Protein AF-B0D908-F1 (afdb_monomer_lite)

Sequence (63 aa):
MLKRSDTTNNLEPLIREGVSRIERKSEHDEIHEISGPVIDDDCKYICNTCNKSLDTLQSPSAN

Foldseek 3Di:
DDACVNCVPPLVLLVDPPSAWDDDPDPPDDIDGDPGDDDDNVPPDDDPVVVVVVVVVPDDDDD

Secondary structure (DSSP, 8-state):
---GGGTTTTSGGGTSTTTSBPPPSSTTSPP-B-------TT-----HHHHHHHHHTT-----

Radius of gyration: 17.73 Å; chains: 1; bounding box: 55×37×24 Å

pLDDT: mean 72.71, std 14.48, range [38.97, 96.12]

Structure (mmCIF, N/CA/C/O backbone):
data_AF-B0D908-F1
#
_entry.id   AF-B0D908-F1
#
loop_
_atom_site.group_PDB
_atom_site.id
_atom_site.type_symbol
_atom_site.label_atom_id
_atom_site.label_alt_id
_atom_site.label_comp_id
_atom_site.label_asym_id
_atom_site.label_entity_id
_atom_site.label_seq_id
_atom_site.pdbx_PDB_ins_code
_atom_site.Cartn_x
_atom_site.Cartn_y
_atom_site.Cartn_z
_atom_site.occupancy
_atom_site.B_iso_or_equiv
_atom_site.auth_seq_id
_atom_site.auth_comp_id
_atom_site.auth_asym_id
_atom_site.auth_atom_id
_atom_site.pdbx_PDB_model_num
ATOM 1 N N . MET A 1 1 ? 20.349 -0.655 -2.302 1.00 44.25 1 MET A N 1
ATOM 2 C CA . MET A 1 1 ? 19.190 -0.814 -3.204 1.00 44.25 1 MET A CA 1
ATOM 3 C C . MET A 1 1 ? 18.576 -2.166 -2.898 1.00 44.25 1 MET A C 1
ATOM 5 O O . MET A 1 1 ? 19.197 -3.165 -3.234 1.00 44.25 1 MET A O 1
ATOM 9 N N . LEU A 1 2 ? 17.456 -2.198 -2.167 1.00 45.41 2 LEU A N 1
ATOM 10 C CA . LEU A 1 2 ? 16.703 -3.438 -1.951 1.00 45.41 2 LEU A CA 1
ATOM 11 C C . LEU A 1 2 ? 16.105 -3.862 -3.293 1.00 45.41 2 LEU A C 1
ATOM 13 O O . LEU A 1 2 ? 15.412 -3.064 -3.923 1.00 45.41 2 LEU A O 1
ATOM 17 N N . LYS A 1 3 ? 16.395 -5.079 -3.750 1.00 47.56 3 LYS A N 1
ATOM 18 C CA . LYS A 1 3 ? 15.762 -5.626 -4.952 1.00 47.56 3 LYS A CA 1
ATOM 19 C C . LYS A 1 3 ? 14.428 -6.256 -4.559 1.00 47.56 3 LYS A C 1
ATOM 21 O O . LYS A 1 3 ? 14.311 -6.822 -3.479 1.00 47.56 3 LYS A O 1
ATOM 26 N N . ARG A 1 4 ? 13.433 -6.231 -5.453 1.00 51.09 4 ARG A N 1
ATOM 27 C CA . ARG A 1 4 ? 12.131 -6.905 -5.260 1.00 51.09 4 ARG A CA 1
ATOM 28 C C . ARG A 1 4 ? 12.285 -8.397 -4.924 1.00 51.09 4 ARG A C 1
ATOM 30 O O . ARG A 1 4 ? 11.479 -8.936 -4.177 1.00 51.09 4 ARG A O 1
ATOM 37 N N . SER A 1 5 ? 13.360 -9.038 -5.400 1.00 55.50 5 SER A N 1
ATOM 38 C CA . SER A 1 5 ? 13.754 -10.406 -5.028 1.00 55.50 5 SER A CA 1
ATOM 39 C C . SER A 1 5 ? 14.001 -10.594 -3.529 1.00 55.50 5 SER A C 1
ATOM 41 O O . SER A 1 5 ? 13.766 -11.684 -3.024 1.00 55.50 5 SER A O 1
ATOM 43 N N . ASP A 1 6 ? 14.418 -9.545 -2.819 1.00 55.56 6 ASP A N 1
ATOM 44 C CA . ASP A 1 6 ? 14.821 -9.595 -1.410 1.00 55.56 6 ASP A CA 1
ATOM 45 C C . ASP A 1 6 ? 13.612 -9.488 -0.454 1.00 55.56 6 ASP A C 1
ATOM 47 O O . ASP A 1 6 ? 13.727 -9.781 0.734 1.00 55.56 6 ASP A O 1
ATOM 51 N N . THR A 1 7 ? 12.438 -9.093 -0.965 1.00 56.66 7 THR A N 1
ATOM 52 C CA . THR A 1 7 ? 11.182 -8.895 -0.210 1.00 56.66 7 THR A CA 1
ATOM 53 C C . THR A 1 7 ? 10.039 -9.812 -0.648 1.00 56.66 7 THR A C 1
ATOM 55 O O . THR A 1 7 ? 8.942 -9.725 -0.088 1.00 56.66 7 THR A O 1
ATOM 58 N N . THR A 1 8 ? 10.298 -10.705 -1.608 1.00 56.03 8 THR A N 1
ATOM 59 C CA . THR A 1 8 ? 9.296 -11.524 -2.317 1.00 56.03 8 THR A CA 1
ATOM 60 C C . THR A 1 8 ? 8.316 -12.269 -1.409 1.00 56.03 8 THR A C 1
ATOM 62 O O . THR A 1 8 ? 7.167 -12.410 -1.796 1.00 56.03 8 THR A O 1
ATOM 65 N N . ASN A 1 9 ? 8.700 -12.658 -0.190 1.00 59.75 9 ASN A N 1
ATOM 66 C CA . ASN A 1 9 ? 7.812 -13.419 0.699 1.00 59.75 9 ASN A CA 1
ATOM 67 C C . ASN A 1 9 ? 7.066 -12.582 1.752 1.00 59.75 9 ASN A C 1
ATOM 69 O O . ASN A 1 9 ? 5.985 -12.970 2.185 1.00 59.75 9 ASN A O 1
ATOM 73 N N . ASN A 1 10 ? 7.616 -11.445 2.191 1.00 69.81 10 ASN A N 1
ATOM 74 C CA . ASN A 1 10 ? 7.069 -10.721 3.351 1.00 69.81 10 ASN A CA 1
ATOM 75 C C . ASN A 1 10 ? 6.027 -9.663 2.972 1.00 69.81 10 ASN A C 1
ATOM 77 O O . ASN A 1 10 ? 5.245 -9.246 3.822 1.00 69.81 10 ASN A O 1
ATOM 81 N N . LEU A 1 11 ? 6.017 -9.217 1.713 1.00 70.25 11 LEU A N 1
ATOM 82 C CA . LEU A 1 11 ? 5.082 -8.197 1.225 1.00 70.25 11 LEU A CA 1
ATOM 83 C C . LEU A 1 11 ? 3.904 -8.787 0.448 1.00 70.25 11 LEU A C 1
ATOM 85 O O . LEU A 1 11 ? 2.947 -8.077 0.158 1.00 70.25 11 LEU A O 1
ATOM 89 N N . GLU A 1 12 ? 3.939 -10.085 0.153 1.00 74.50 12 GLU A N 1
ATOM 90 C CA . GLU A 1 12 ? 2.849 -10.774 -0.532 1.00 74.50 12 GLU A CA 1
ATOM 91 C C . GLU A 1 12 ? 1.481 -10.655 0.174 1.00 74.50 12 GLU A C 1
ATOM 93 O O . GLU A 1 12 ? 0.476 -10.484 -0.519 1.00 74.50 12 GLU A O 1
ATOM 98 N N . PRO A 1 13 ? 1.396 -10.632 1.522 1.00 76.00 13 PRO A N 1
ATOM 99 C CA . PRO A 1 13 ? 0.136 -10.370 2.217 1.00 76.00 13 PRO A CA 1
ATOM 100 C C . PRO A 1 13 ? -0.517 -9.020 1.889 1.00 76.00 13 PRO A C 1
ATOM 102 O O . PRO A 1 13 ? -1.718 -8.880 2.077 1.00 76.00 13 PRO A O 1
ATOM 105 N N . LEU A 1 14 ? 0.246 -8.031 1.409 1.00 70.62 14 LEU A N 1
ATOM 106 C CA . LEU A 1 14 ? -0.254 -6.680 1.118 1.00 70.62 14 LEU A CA 1
ATOM 107 C C . LEU A 1 14 ? -0.908 -6.556 -0.266 1.00 70.62 14 LEU A C 1
ATOM 109 O O . LEU A 1 14 ? -1.493 -5.518 -0.566 1.00 70.62 14 LEU A O 1
ATOM 113 N N . ILE A 1 15 ? -0.777 -7.583 -1.111 1.00 71.62 15 ILE A N 1
ATOM 114 C CA . ILE A 1 15 ? -1.328 -7.618 -2.476 1.00 71.62 15 ILE A CA 1
ATOM 115 C C . ILE A 1 15 ? -2.264 -8.813 -2.710 1.00 71.62 15 ILE A C 1
ATOM 117 O O . ILE A 1 15 ? -2.833 -8.942 -3.792 1.00 71.62 15 ILE A O 1
ATOM 121 N N . ARG A 1 16 ? -2.408 -9.711 -1.725 1.00 75.75 16 ARG A N 1
ATOM 122 C CA . ARG A 1 16 ? -3.237 -10.914 -1.836 1.00 75.75 16 ARG A CA 1
ATOM 123 C C . ARG A 1 16 ? -4.682 -10.602 -1.449 1.00 75.75 16 ARG A C 1
ATOM 125 O O . ARG A 1 16 ? -4.954 -10.152 -0.339 1.00 75.75 16 ARG A O 1
ATOM 132 N N . GLU A 1 17 ? -5.603 -10.909 -2.357 1.00 78.69 17 GLU A N 1
ATOM 133 C CA . GLU A 1 17 ? -7.037 -10.700 -2.154 1.00 78.69 17 GLU A CA 1
ATOM 134 C C . GLU A 1 17 ? -7.543 -11.443 -0.908 1.00 78.69 17 GLU A C 1
ATOM 136 O O . GLU A 1 17 ? -7.208 -12.608 -0.671 1.00 78.69 17 GLU A O 1
ATOM 141 N N . GLY A 1 18 ? -8.339 -10.758 -0.088 1.00 80.88 18 GLY A N 1
ATOM 142 C CA . GLY A 1 18 ? -8.946 -11.323 1.110 1.00 80.88 18 GLY A CA 1
ATOM 143 C C . GLY A 1 18 ? -8.039 -11.376 2.337 1.00 80.88 18 GLY A C 1
ATOM 144 O O . GLY A 1 18 ? -8.515 -11.762 3.406 1.00 80.88 18 GLY A O 1
ATOM 145 N N . VAL A 1 19 ? -6.768 -10.981 2.217 1.00 82.00 19 VAL A N 1
ATOM 146 C CA . VAL A 1 19 ? -5.826 -10.912 3.347 1.00 82.00 19 VAL A CA 1
ATOM 147 C C . VAL A 1 19 ? -5.875 -9.547 4.029 1.00 82.00 19 VAL A C 1
ATOM 149 O O . VAL A 1 19 ? -5.797 -9.464 5.254 1.00 82.00 19 VAL A O 1
ATOM 152 N N . SER A 1 20 ? -6.048 -8.479 3.255 1.00 80.12 20 SER A N 1
ATOM 153 C CA . SER A 1 20 ? -6.062 -7.101 3.739 1.00 80.12 20 SER A CA 1
ATOM 154 C C . SER A 1 20 ? -7.445 -6.481 3.553 1.00 80.12 20 SER A C 1
ATOM 156 O O . SER A 1 20 ? -7.661 -5.711 2.624 1.00 80.12 20 SER A O 1
ATOM 158 N N . ARG A 1 21 ? -8.392 -6.802 4.440 1.00 87.19 21 ARG A N 1
ATOM 159 C CA . ARG A 1 21 ? -9.757 -6.243 4.417 1.00 87.19 21 ARG A CA 1
ATOM 160 C C . ARG A 1 21 ? -9.935 -5.109 5.412 1.00 87.19 21 ARG A C 1
ATOM 162 O O . ARG A 1 21 ? -9.354 -5.125 6.495 1.00 87.19 21 ARG A O 1
ATOM 169 N N . ILE A 1 22 ? -10.770 -4.141 5.047 1.00 87.44 22 ILE A N 1
ATOM 170 C CA . ILE A 1 22 ? -11.217 -3.086 5.954 1.00 87.44 22 ILE A CA 1
ATOM 171 C C . ILE A 1 22 ? -12.164 -3.709 6.984 1.00 87.44 22 ILE A C 1
ATOM 173 O O . ILE A 1 22 ? -13.011 -4.541 6.651 1.00 87.44 22 ILE A O 1
ATOM 177 N N . GLU A 1 23 ? -12.004 -3.314 8.246 1.00 90.19 23 GLU A N 1
ATOM 178 C CA . GLU A 1 23 ? -12.905 -3.720 9.320 1.00 90.19 23 GLU A CA 1
ATOM 179 C C . GLU A 1 23 ? -14.347 -3.296 9.007 1.00 90.19 23 GLU A C 1
ATOM 181 O O . GLU A 1 23 ? -14.618 -2.140 8.670 1.00 90.19 23 GLU A O 1
ATOM 186 N N . ARG A 1 24 ? -15.279 -4.237 9.166 1.00 94.06 24 ARG A N 1
ATOM 187 C CA . ARG A 1 24 ? -16.718 -3.979 9.075 1.00 94.06 24 ARG A CA 1
ATOM 188 C C . ARG A 1 24 ? -17.209 -3.468 10.423 1.00 94.06 24 ARG A C 1
ATOM 190 O O . ARG A 1 24 ? -16.924 -4.079 11.450 1.00 94.06 24 ARG A O 1
ATOM 197 N N . LYS A 1 25 ? -17.972 -2.379 10.425 1.00 95.00 25 LYS A N 1
ATOM 198 C CA . LYS A 1 25 ? -18.585 -1.806 11.633 1.00 95.00 25 LYS A CA 1
ATOM 199 C C . LYS A 1 25 ? -20.002 -2.322 11.853 1.00 95.00 25 LYS A C 1
ATOM 201 O O . LYS A 1 25 ? -20.519 -2.233 12.964 1.00 95.00 25 LYS A O 1
ATOM 206 N N . SER A 1 26 ? -20.621 -2.862 10.808 1.00 96.12 26 SER A N 1
ATOM 207 C CA . SER A 1 26 ? -21.914 -3.528 10.863 1.00 96.12 26 SER A CA 1
ATOM 208 C C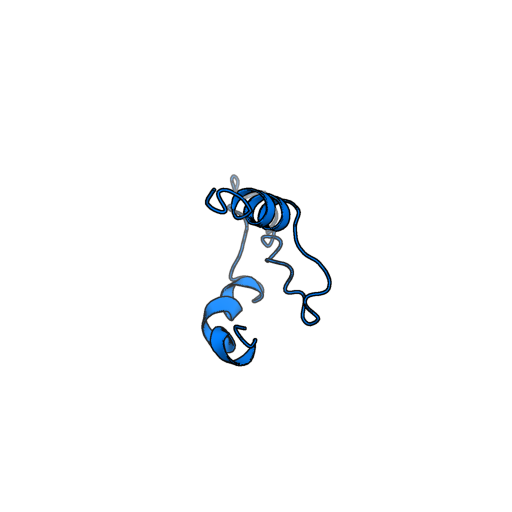 . SER A 1 26 ? -21.948 -4.787 9.997 1.00 96.12 26 SER A C 1
ATOM 210 O O . SER A 1 26 ? -21.152 -4.980 9.077 1.00 96.12 26 SER A O 1
ATOM 212 N N . GLU A 1 27 ? -22.926 -5.647 10.264 1.00 93.62 27 GLU A N 1
ATOM 213 C CA . GLU A 1 27 ? -23.191 -6.850 9.471 1.00 93.62 27 GLU A CA 1
ATOM 214 C C . GLU A 1 27 ? -23.766 -6.572 8.072 1.00 93.62 27 GLU A C 1
ATOM 216 O O . GLU A 1 27 ? -23.803 -7.488 7.250 1.00 93.62 27 GLU A O 1
ATOM 221 N N . HIS A 1 28 ? -24.168 -5.331 7.788 1.00 96.00 28 HIS A N 1
ATOM 222 C CA . HIS A 1 28 ? -24.667 -4.893 6.482 1.00 96.00 28 HIS A CA 1
ATOM 223 C C . HIS A 1 28 ? -23.570 -4.251 5.626 1.00 96.00 28 HIS A C 1
ATOM 225 O O . HIS A 1 28 ? -23.779 -4.033 4.436 1.00 96.00 28 HIS A O 1
ATOM 231 N N . ASP A 1 29 ? -22.405 -3.959 6.213 1.00 95.06 29 ASP A N 1
ATOM 232 C CA . ASP A 1 29 ? -21.303 -3.328 5.493 1.00 95.06 29 ASP A CA 1
ATOM 233 C C . ASP A 1 29 ? -20.766 -4.291 4.431 1.00 95.06 29 ASP A C 1
ATOM 235 O O . ASP A 1 29 ? -20.526 -5.475 4.716 1.00 95.06 29 ASP A O 1
ATOM 239 N N . GLU A 1 30 ? -20.554 -3.774 3.222 1.00 92.38 30 GLU A N 1
ATOM 240 C CA . GLU A 1 30 ? -19.902 -4.504 2.141 1.00 92.38 30 GLU A CA 1
ATOM 241 C C . GLU A 1 30 ? -18.454 -4.854 2.512 1.00 92.38 30 GLU A C 1
ATOM 243 O O . GLU A 1 30 ? -17.810 -4.218 3.352 1.00 92.38 30 GLU A O 1
ATOM 248 N N . ILE A 1 31 ? -17.930 -5.909 1.889 1.00 89.50 31 ILE A N 1
ATOM 249 C CA . ILE A 1 31 ? -16.526 -6.275 2.052 1.00 89.50 31 ILE A CA 1
ATOM 250 C C . ILE A 1 31 ? -15.698 -5.352 1.164 1.00 89.50 31 ILE A C 1
ATOM 252 O O . ILE A 1 31 ? -15.841 -5.364 -0.058 1.00 89.50 31 ILE A O 1
ATOM 256 N N . HIS A 1 32 ? -14.796 -4.597 1.784 1.00 88.44 32 HIS A N 1
ATOM 257 C CA . HIS A 1 32 ? -13.826 -3.769 1.082 1.00 88.44 32 HIS A CA 1
ATOM 258 C C . HIS A 1 32 ? -12.407 -4.250 1.375 1.00 88.44 32 HIS A C 1
ATOM 260 O O . HIS A 1 32 ? -12.047 -4.510 2.526 1.00 88.44 32 HIS A O 1
ATOM 266 N N . GLU A 1 33 ? -11.591 -4.348 0.331 1.00 84.56 33 GLU A N 1
ATOM 267 C CA . GLU A 1 33 ? -10.154 -4.561 0.466 1.00 84.56 33 GLU A CA 1
ATOM 268 C C . GLU A 1 33 ? -9.478 -3.218 0.789 1.00 84.56 33 GLU A C 1
ATOM 270 O O . GLU A 1 33 ? -9.886 -2.155 0.312 1.00 84.56 33 GLU A O 1
ATOM 275 N N . ILE A 1 34 ? -8.447 -3.253 1.626 1.00 82.88 34 ILE A N 1
ATOM 276 C CA . ILE A 1 34 ? -7.568 -2.109 1.851 1.00 82.88 34 ILE A CA 1
ATOM 277 C C . ILE A 1 34 ? -6.837 -1.853 0.535 1.00 82.88 34 ILE A C 1
ATOM 279 O O . ILE A 1 34 ? -6.268 -2.777 -0.047 1.00 82.88 34 ILE A O 1
ATOM 283 N N . SER A 1 35 ? -6.809 -0.598 0.082 1.00 72.50 35 SER A N 1
ATOM 284 C CA . SER A 1 35 ? -5.933 -0.201 -1.019 1.00 72.50 35 SER A CA 1
ATOM 285 C C . SER A 1 35 ? -4.490 -0.489 -0.616 1.00 72.50 35 SER A C 1
ATOM 287 O O . SER A 1 35 ? -3.918 0.219 0.218 1.00 72.50 35 SER A O 1
ATOM 289 N N . GLY A 1 36 ? -3.935 -1.567 -1.168 1.00 66.94 36 GLY A N 1
ATOM 290 C CA . GLY A 1 36 ? -2.572 -1.988 -0.892 1.00 66.94 36 GLY A CA 1
ATOM 291 C C . GLY A 1 36 ? -1.559 -0.899 -1.260 1.00 66.94 36 GLY A C 1
ATOM 292 O O . GLY A 1 36 ? -1.868 0.028 -2.019 1.00 66.94 36 GLY A O 1
ATOM 293 N N . PRO A 1 37 ? -0.329 -0.980 -0.732 1.00 68.88 37 PRO A N 1
ATOM 294 C CA . PRO A 1 37 ? 0.738 -0.100 -1.172 1.00 68.88 37 PRO A CA 1
ATOM 295 C C . PRO A 1 37 ? 0.961 -0.278 -2.676 1.00 68.88 37 PRO A C 1
ATOM 297 O O . PRO A 1 37 ? 1.080 -1.398 -3.175 1.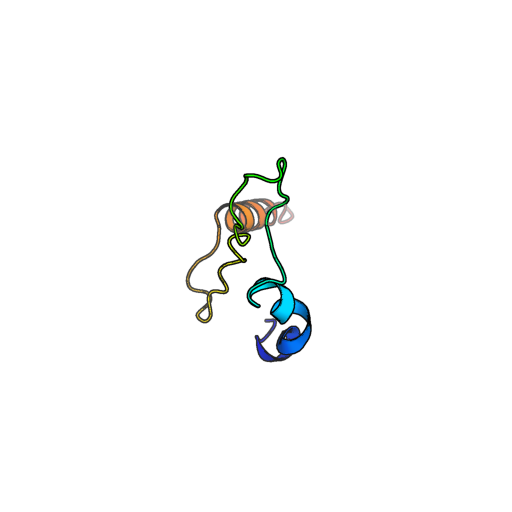00 68.88 37 PRO A O 1
ATOM 300 N N . VAL A 1 38 ? 1.052 0.837 -3.398 1.00 69.44 38 VAL A N 1
ATOM 301 C CA . VAL A 1 38 ? 1.473 0.811 -4.799 1.00 69.44 38 VAL A CA 1
ATOM 302 C C . VAL A 1 38 ? 2.969 0.522 -4.815 1.00 69.44 38 VAL A C 1
ATOM 304 O O . VAL A 1 38 ? 3.771 1.356 -4.391 1.00 69.44 38 VAL A O 1
ATOM 307 N N . ILE A 1 39 ? 3.339 -0.676 -5.264 1.00 68.75 39 ILE A N 1
ATOM 308 C CA . ILE A 1 39 ? 4.733 -1.005 -5.552 1.00 68.75 39 ILE A CA 1
ATOM 309 C C . ILE A 1 39 ? 5.031 -0.456 -6.942 1.00 68.75 39 ILE A C 1
ATOM 311 O O . ILE A 1 39 ? 4.474 -0.922 -7.933 1.00 68.75 39 ILE A O 1
ATOM 315 N N . ASP A 1 40 ? 5.884 0.560 -6.998 1.00 71.06 40 ASP A N 1
ATOM 316 C CA . ASP A 1 40 ? 6.417 1.052 -8.258 1.00 71.06 40 ASP A CA 1
ATOM 317 C C . ASP A 1 40 ? 7.631 0.215 -8.658 1.00 71.06 40 ASP A C 1
ATOM 319 O O . ASP A 1 40 ? 8.706 0.326 -8.066 1.00 71.06 40 ASP A O 1
ATOM 323 N N . ASP A 1 41 ? 7.441 -0.631 -9.664 1.00 70.56 41 ASP A N 1
ATOM 324 C CA . ASP A 1 41 ? 8.468 -1.544 -10.159 1.00 70.56 41 ASP A CA 1
ATOM 325 C C . ASP A 1 41 ? 9.656 -0.828 -10.811 1.00 70.56 41 ASP A C 1
ATOM 327 O O . ASP A 1 41 ? 10.766 -1.363 -10.815 1.00 70.56 41 ASP A O 1
ATOM 331 N N . ASP A 1 42 ? 9.442 0.388 -11.314 1.00 79.19 42 ASP A N 1
ATOM 332 C CA . ASP A 1 42 ? 10.481 1.183 -11.964 1.00 79.19 42 ASP A CA 1
ATOM 333 C C . ASP A 1 42 ? 11.102 2.232 -11.027 1.00 79.19 42 ASP A C 1
ATOM 335 O O . ASP A 1 42 ? 12.021 2.948 -11.434 1.00 79.19 42 ASP A O 1
ATOM 339 N N . CYS A 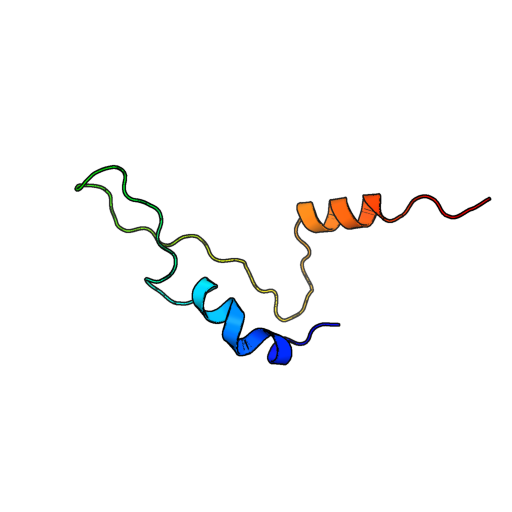1 43 ? 10.605 2.355 -9.788 1.00 70.25 43 CYS A N 1
ATOM 340 C CA . CYS A 1 43 ? 10.993 3.399 -8.832 1.00 70.25 43 CYS A CA 1
ATOM 341 C C . CYS A 1 43 ? 10.942 4.830 -9.422 1.00 70.25 43 CYS A C 1
ATOM 343 O O . CYS A 1 43 ? 11.742 5.692 -9.049 1.00 70.25 43 CYS A O 1
ATOM 345 N N . LYS A 1 44 ? 10.034 5.091 -10.366 1.00 78.00 44 LYS A N 1
ATOM 346 C CA . LYS A 1 44 ? 9.831 6.388 -11.036 1.00 78.00 44 LYS A CA 1
ATOM 347 C C . LYS A 1 44 ? 9.043 7.386 -10.189 1.00 78.00 44 LYS A C 1
ATOM 349 O O . LYS A 1 44 ? 9.124 8.590 -10.429 1.00 78.00 44 LYS A O 1
ATOM 354 N N . TYR A 1 45 ? 8.284 6.903 -9.218 1.00 73.69 45 TYR A N 1
ATOM 355 C CA . TYR A 1 45 ? 7.352 7.666 -8.414 1.00 73.69 45 TYR A CA 1
ATOM 356 C C . TYR A 1 45 ? 7.698 7.515 -6.936 1.00 73.69 45 TYR A C 1
ATOM 358 O O . TYR A 1 45 ? 7.712 6.425 -6.369 1.00 73.69 45 TYR A O 1
ATOM 366 N N . ILE A 1 46 ? 7.948 8.653 -6.294 1.00 76.12 46 ILE A N 1
ATOM 367 C CA . ILE A 1 46 ? 8.107 8.760 -4.847 1.00 76.12 46 ILE A CA 1
ATOM 368 C C . ILE A 1 46 ? 6.838 9.369 -4.253 1.00 76.12 46 ILE A C 1
ATOM 370 O O . ILE A 1 46 ? 6.288 10.332 -4.788 1.00 76.12 46 ILE A O 1
ATOM 374 N N . CYS A 1 47 ? 6.344 8.822 -3.140 1.00 78.69 47 CYS A N 1
ATOM 375 C CA . CYS A 1 47 ? 5.200 9.423 -2.462 1.00 78.69 47 CYS A CA 1
ATOM 376 C C . CYS A 1 47 ? 5.618 10.710 -1.727 1.00 78.69 47 CYS A C 1
ATOM 378 O O . CYS A 1 47 ? 6.750 10.837 -1.256 1.00 78.69 47 CYS A O 1
ATOM 380 N N . ASN A 1 48 ? 4.687 11.655 -1.565 1.00 81.06 48 ASN A N 1
ATOM 381 C CA . ASN A 1 48 ? 4.960 12.947 -0.919 1.00 81.06 48 ASN A CA 1
ATOM 382 C C . ASN A 1 48 ? 5.538 12.809 0.498 1.00 81.06 48 ASN A C 1
ATOM 384 O O . ASN A 1 48 ? 6.355 13.628 0.909 1.00 81.06 48 ASN A O 1
ATOM 388 N N . THR A 1 49 ? 5.119 11.788 1.250 1.00 79.62 49 THR A N 1
ATOM 389 C CA . THR A 1 49 ? 5.632 11.521 2.601 1.00 79.62 49 THR A CA 1
ATOM 390 C C . THR A 1 49 ? 7.108 11.138 2.560 1.00 79.62 49 THR A C 1
ATOM 392 O O . THR A 1 49 ? 7.907 11.752 3.259 1.00 79.62 49 THR A O 1
ATOM 395 N N . CYS A 1 50 ? 7.486 10.185 1.701 1.00 77.19 50 CYS A N 1
ATOM 396 C CA . CYS A 1 50 ? 8.883 9.788 1.524 1.00 77.19 50 CYS A CA 1
ATOM 397 C C . CYS A 1 50 ? 9.732 10.937 0.972 1.00 77.19 50 CYS A C 1
ATOM 399 O O . CYS A 1 50 ? 10.862 11.113 1.416 1.00 77.19 50 CYS A O 1
ATOM 401 N N . ASN A 1 51 ? 9.180 11.748 0.063 1.00 83.62 51 ASN A N 1
ATOM 402 C CA . ASN A 1 51 ? 9.874 12.914 -0.478 1.00 83.62 51 ASN A CA 1
ATOM 403 C C . ASN A 1 51 ? 10.223 13.924 0.629 1.00 83.62 51 ASN A C 1
ATOM 405 O O . ASN A 1 51 ? 11.377 14.311 0.772 1.00 83.62 51 ASN A O 1
ATOM 409 N N . LYS A 1 52 ? 9.257 14.247 1.500 1.00 82.50 52 LYS A N 1
ATOM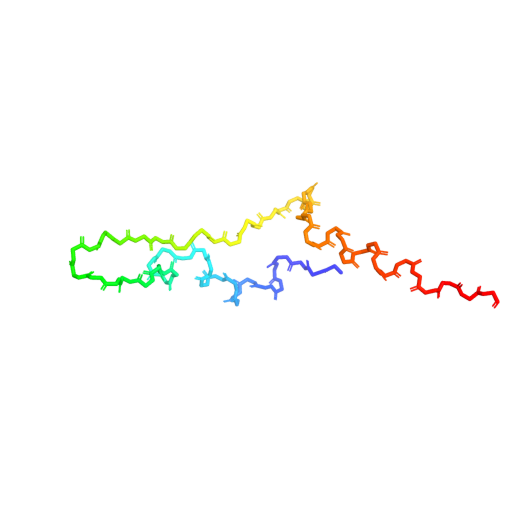 410 C CA . LYS A 1 52 ? 9.483 15.122 2.663 1.00 82.50 52 LYS A CA 1
ATOM 411 C C . LYS A 1 52 ? 10.532 14.570 3.630 1.00 82.50 52 LYS A C 1
ATOM 413 O O . LYS A 1 52 ? 11.294 15.337 4.210 1.00 82.50 52 LYS A O 1
ATOM 418 N N . SER A 1 53 ? 10.580 13.251 3.826 1.00 78.38 53 SER A N 1
ATOM 419 C CA . SER A 1 53 ? 11.597 12.627 4.681 1.00 78.38 53 SER A CA 1
ATOM 420 C C . SER A 1 53 ? 13.015 12.774 4.116 1.00 78.38 53 SER A C 1
ATOM 422 O O . SER A 1 53 ? 13.963 12.915 4.888 1.00 78.38 53 SER A O 1
ATOM 424 N N . LEU A 1 54 ? 13.179 12.782 2.790 1.00 77.75 54 LEU A N 1
ATOM 425 C CA . LEU A 1 54 ? 14.474 13.046 2.157 1.00 77.75 54 LEU A CA 1
ATOM 426 C C . LEU A 1 54 ? 14.914 14.501 2.346 1.00 77.75 54 LEU A C 1
ATOM 428 O O . LEU A 1 54 ? 16.085 14.735 2.638 1.00 77.75 54 LEU A O 1
ATOM 432 N N . ASP A 1 55 ? 13.983 15.455 2.276 1.00 74.50 55 ASP A N 1
ATOM 433 C CA . ASP A 1 55 ? 14.273 16.871 2.539 1.00 74.50 55 ASP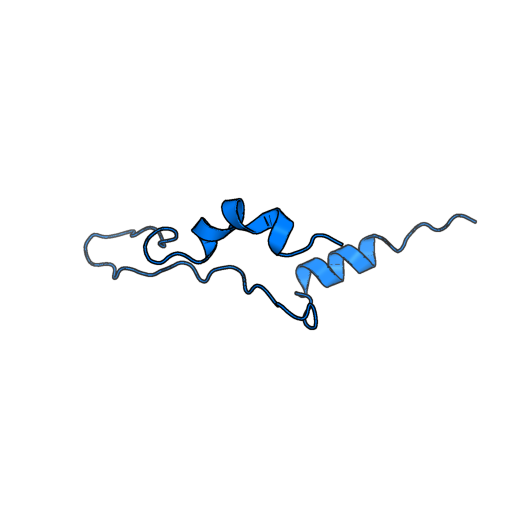 A CA 1
ATOM 434 C C . ASP A 1 55 ?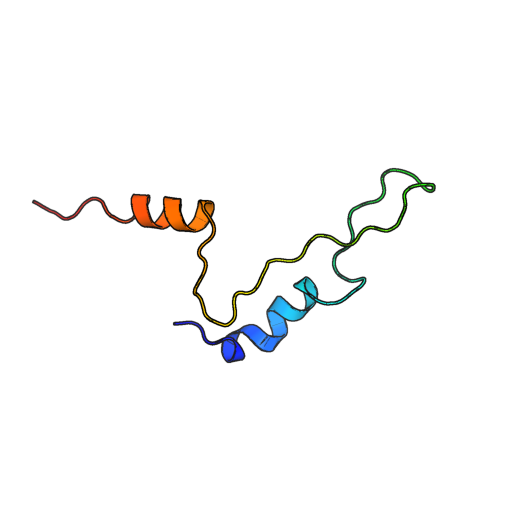 14.795 17.077 3.971 1.00 74.50 55 ASP A C 1
ATOM 436 O O . ASP A 1 55 ? 15.738 17.833 4.201 1.00 74.50 55 ASP A O 1
ATOM 440 N N . THR A 1 56 ? 14.248 16.341 4.946 1.00 67.19 56 THR A N 1
ATOM 441 C CA . THR A 1 56 ? 14.718 16.404 6.342 1.00 67.19 56 THR A CA 1
ATOM 442 C C . THR A 1 56 ? 16.092 15.771 6.578 1.00 67.19 56 THR A C 1
ATOM 444 O O . THR A 1 56 ? 16.726 16.073 7.586 1.00 67.19 56 THR A O 1
ATOM 447 N N . LEU A 1 57 ? 16.583 14.926 5.665 1.00 61.91 57 LEU A N 1
ATOM 448 C CA . LEU A 1 57 ? 17.916 14.317 5.756 1.00 61.91 57 LEU A CA 1
ATOM 449 C C . LEU A 1 57 ? 19.026 15.220 5.185 1.00 61.91 57 LEU A C 1
ATOM 451 O O . LEU A 1 57 ? 20.203 14.917 5.374 1.00 61.91 57 LEU A O 1
ATOM 455 N N . GLN A 1 58 ? 18.684 16.333 4.520 1.00 56.81 58 GLN A N 1
ATOM 456 C CA . GLN A 1 58 ? 19.653 17.254 3.906 1.00 56.81 58 GLN A CA 1
ATOM 457 C C . GLN A 1 58 ? 20.192 18.361 4.838 1.00 56.81 58 GLN A C 1
ATOM 459 O O . GLN A 1 58 ? 20.867 19.277 4.372 1.00 56.81 58 GLN A O 1
ATOM 464 N N . SER A 1 59 ? 20.014 18.275 6.162 1.00 52.91 59 SER A N 1
ATOM 465 C CA . SER A 1 59 ? 20.784 19.118 7.095 1.00 52.91 59 SER A CA 1
ATOM 466 C C . SER A 1 59 ? 21.008 18.445 8.458 1.00 52.91 59 SER A C 1
ATOM 468 O O . SER A 1 59 ? 20.051 17.874 8.980 1.00 52.91 59 SER A O 1
ATOM 470 N N . PRO A 1 60 ? 22.216 18.532 9.063 1.00 49.38 60 PRO A N 1
ATOM 471 C CA . PRO A 1 60 ? 23.284 19.485 8.763 1.00 49.38 60 PRO A CA 1
ATOM 472 C C . PRO A 1 60 ? 24.509 18.831 8.098 1.00 49.38 60 PRO A C 1
ATOM 474 O O . PRO A 1 60 ? 25.147 17.949 8.671 1.00 49.38 60 PRO A O 1
ATOM 477 N N . SER A 1 61 ? 24.897 19.329 6.919 1.00 50.31 61 SER A N 1
ATOM 478 C CA . SER A 1 61 ? 26.308 19.282 6.529 1.00 50.31 61 SER A CA 1
ATOM 479 C C . SER A 1 61 ? 27.050 20.294 7.394 1.00 50.31 61 SER A C 1
ATOM 481 O O . SER A 1 61 ? 26.657 21.459 7.473 1.00 50.31 61 SER A O 1
ATOM 483 N N . ALA A 1 62 ? 28.085 19.801 8.064 1.00 50.28 62 ALA A N 1
ATOM 484 C CA . ALA A 1 62 ? 29.004 20.551 8.898 1.00 50.28 62 ALA A CA 1
ATOM 485 C C . ALA A 1 62 ? 29.577 21.775 8.165 1.00 50.28 62 ALA A C 1
ATOM 487 O O . ALA A 1 62 ? 30.009 21.660 7.017 1.00 50.28 62 ALA A O 1
ATOM 488 N N . ASN A 1 63 ? 29.606 22.906 8.868 1.00 38.97 63 ASN A N 1
ATOM 489 C CA . ASN A 1 63 ? 30.647 23.923 8.745 1.00 38.97 63 ASN A CA 1
ATOM 490 C C . ASN A 1 63 ? 31.353 24.005 10.096 1.00 38.97 63 ASN A C 1
ATOM 492 O O . ASN A 1 63 ? 30.629 23.935 11.118 1.00 38.97 63 ASN A O 1
#

Organism: Laccaria bicolor (strain S238N-H82 / ATCC MYA-4686) (NCBI:txid486041)